Protein AF-U1P7E7-F1 (afdb_monomer_lite)

Secondary structure (DSSP, 8-state):
-EEEE-SS-EEEEHHHIIIIIITT--SEEETTEEEE-HHHHHHHHHTTSS-EEEE-STT--SEE-HHHHHHHH--HHHHHHHHHHHHTT--EEE-SS-TTEEEEPPTT--TTS---SEEEEEEETTS---HHHHHHHT-TTSEEEEEEE-

Foldseek 3Di:
DEWEDAQFWTDDFQVQCVLDCVPPQAADDDDGHGIHGLLRVLLCLVVVVHPFYAYPYDVDPGTHGNVRSCVRHADPQLNVVVNVCVVVVWAWDADPPDRQWIFTAPRVDHPPPVHGAAIEGGDEPPDDDDPVNVVVQPDPDYHRYYHYDD

Sequence (150 aa):
MELSFDGEAVHGGNAARERFYDSRGYGTPTDGGLLLAPVEAAHLLFRGDLEAVVDARPGGDGRLGFRAFLTAAVPEVAFLVYKDLRDRGFYLSSASEGANRFVVHPRGDGPWDDTVAYQVLAVSERAPVAAATLRGLAHEPATGVLAVAD

pLDDT: mean 92.09, std 6.91, range [63.12, 98.5]

Radius of gyration: 15.28 Å; chains: 1; bounding box: 40×26×43 Å

Structure (mmCIF, N/CA/C/O backbone):
data_AF-U1P7E7-F1
#
_entry.id   AF-U1P7E7-F1
#
loop_
_atom_site.group_PDB
_atom_site.id
_atom_site.type_symbol
_atom_site.label_atom_id
_atom_site.label_alt_id
_atom_site.label_comp_id
_atom_site.label_asym_id
_atom_site.label_entity_id
_atom_site.label_seq_id
_atom_site.pdbx_PDB_ins_code
_atom_site.Cartn_x
_atom_site.Cartn_y
_atom_site.Cartn_z
_atom_site.occupancy
_atom_site.B_iso_or_equiv
_atom_site.auth_seq_id
_atom_site.auth_comp_id
_atom_site.auth_asym_id
_atom_site.auth_atom_id
_atom_site.pdbx_PDB_model_num
ATOM 1 N N . MET A 1 1 ? -5.299 -4.123 16.301 1.00 93.62 1 MET A N 1
ATOM 2 C CA . MET A 1 1 ? -4.930 -2.686 16.221 1.00 93.62 1 MET A CA 1
ATOM 3 C C . MET A 1 1 ? -5.693 -2.095 15.064 1.00 93.62 1 MET A C 1
ATOM 5 O O . MET A 1 1 ? -5.755 -2.728 14.013 1.00 93.62 1 MET A O 1
ATOM 9 N N . GLU A 1 2 ? -6.245 -0.910 15.281 1.00 94.94 2 GLU A N 1
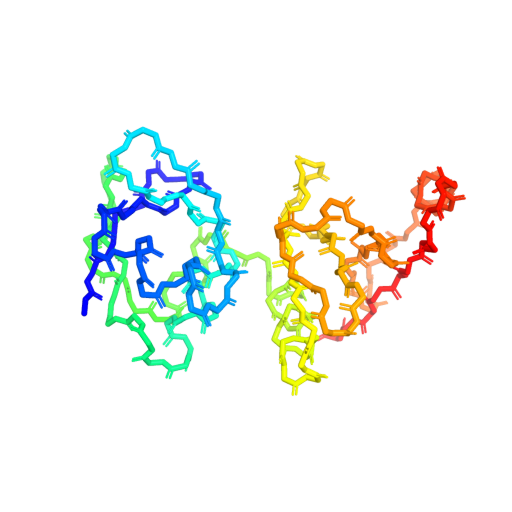ATOM 10 C CA . GLU A 1 2 ? -6.991 -0.146 14.289 1.00 94.94 2 GLU A CA 1
ATOM 11 C C . GLU A 1 2 ? -6.249 1.158 13.992 1.00 94.94 2 GLU A C 1
ATOM 13 O O . GLU A 1 2 ? -5.636 1.729 14.897 1.00 94.94 2 GLU A O 1
ATOM 18 N N . LEU A 1 3 ? -6.286 1.597 12.736 1.00 97.56 3 LEU A N 1
ATOM 19 C CA . LEU A 1 3 ? -5.667 2.838 12.255 1.00 97.56 3 LEU A CA 1
ATOM 20 C C . LEU A 1 3 ? -6.717 3.719 11.573 1.00 97.56 3 LEU A C 1
ATOM 22 O O . LEU A 1 3 ? -7.737 3.200 11.137 1.00 97.56 3 LEU A O 1
ATOM 26 N N . SER A 1 4 ? -6.481 5.024 11.455 1.00 97.12 4 SER A N 1
ATOM 27 C CA . SER A 1 4 ? -7.463 5.977 10.907 1.00 97.12 4 SER A CA 1
ATOM 28 C C . SER A 1 4 ? -7.179 6.305 9.442 1.00 97.12 4 SER A C 1
ATOM 30 O O . SER A 1 4 ? -6.032 6.554 9.108 1.00 97.12 4 SER A O 1
ATOM 32 N N . PHE A 1 5 ? -8.186 6.371 8.576 1.00 97.75 5 PHE A N 1
ATOM 33 C CA . PHE A 1 5 ? -8.055 6.748 7.164 1.00 97.75 5 PHE A CA 1
ATOM 34 C C . PHE A 1 5 ? -8.752 8.073 6.882 1.00 97.75 5 PHE A C 1
ATOM 36 O O . PHE A 1 5 ? -9.934 8.216 7.179 1.00 97.75 5 PHE A O 1
ATOM 43 N N . ASP A 1 6 ? -8.038 9.027 6.294 1.00 95.56 6 ASP A N 1
ATOM 44 C CA . ASP A 1 6 ? -8.569 10.359 5.966 1.00 95.56 6 ASP A CA 1
ATOM 45 C C . ASP A 1 6 ? -9.051 10.497 4.511 1.00 95.56 6 ASP A C 1
ATOM 47 O O . ASP A 1 6 ? -9.591 11.536 4.134 1.00 95.56 6 ASP A O 1
ATOM 51 N N . GLY A 1 7 ? -8.900 9.445 3.702 1.00 94.19 7 GLY A N 1
ATOM 52 C CA . GLY A 1 7 ? -9.190 9.454 2.268 1.00 94.19 7 GLY A CA 1
ATOM 53 C C . GLY A 1 7 ? -7.958 9.407 1.377 1.00 94.19 7 GLY A C 1
ATOM 54 O O . GLY A 1 7 ? -8.081 9.012 0.219 1.00 94.19 7 GLY A O 1
ATOM 55 N N . GLU A 1 8 ? -6.787 9.724 1.920 1.00 93.69 8 GLU A N 1
ATOM 56 C CA . GLU A 1 8 ? -5.517 9.730 1.198 1.00 93.69 8 GLU A CA 1
ATOM 57 C C . GLU A 1 8 ? -4.506 8.782 1.848 1.00 93.69 8 GLU A C 1
ATOM 59 O O . GLU A 1 8 ? -3.882 7.975 1.158 1.00 93.69 8 GLU A O 1
ATOM 64 N N . ALA A 1 9 ? -4.388 8.818 3.176 1.00 95.62 9 ALA A N 1
ATOM 65 C CA . ALA A 1 9 ? -3.422 8.046 3.943 1.00 95.62 9 ALA A CA 1
ATOM 66 C C . ALA A 1 9 ? -4.040 7.415 5.195 1.00 95.62 9 ALA A C 1
ATOM 68 O O . ALA A 1 9 ? -5.061 7.855 5.730 1.00 95.62 9 ALA A O 1
ATOM 69 N N . VAL A 1 10 ? -3.398 6.350 5.673 1.00 97.50 10 VAL A N 1
ATOM 70 C CA . VAL A 1 10 ? -3.760 5.678 6.920 1.00 97.50 10 VAL A CA 1
ATOM 71 C C . VAL A 1 10 ? -2.780 6.078 8.020 1.00 97.50 10 VAL A C 1
ATOM 73 O O . VAL A 1 10 ? -1.574 5.884 7.904 1.00 97.50 10 VAL A O 1
ATOM 76 N N . HIS A 1 11 ? -3.315 6.622 9.104 1.00 97.75 11 HIS A N 1
ATOM 77 C CA . HIS A 1 11 ? -2.594 7.219 10.218 1.00 97.75 11 HIS A CA 1
ATOM 78 C C . HIS A 1 11 ? -2.532 6.266 11.402 1.00 97.75 11 HIS A C 1
ATOM 80 O O . HIS A 1 11 ? -3.553 5.748 11.869 1.00 97.75 11 HIS A O 1
ATOM 86 N N . GLY A 1 12 ? -1.328 6.089 11.932 1.00 97.38 12 GLY A N 1
ATOM 87 C CA . GLY A 1 12 ? -1.075 5.399 13.187 1.00 97.38 12 GLY A CA 1
ATOM 88 C C . GLY A 1 12 ? -0.169 6.200 14.109 1.00 97.38 12 GLY A C 1
ATOM 89 O O . GLY A 1 12 ? 0.649 6.990 13.655 1.00 97.38 12 GLY A O 1
ATOM 90 N N . GLY A 1 13 ? -0.302 5.984 15.418 1.00 97.25 13 GLY A N 1
ATOM 91 C CA . GLY A 1 13 ? 0.599 6.578 16.412 1.00 97.25 13 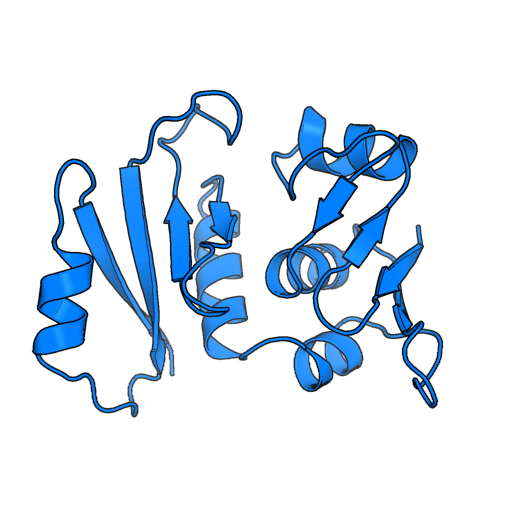GLY A CA 1
ATOM 92 C C . GLY A 1 13 ? 1.934 5.833 16.530 1.00 97.25 13 GLY A C 1
ATOM 93 O O . GLY A 1 13 ? 2.219 4.898 15.781 1.00 97.25 13 GLY A O 1
ATOM 94 N N . ASN A 1 14 ? 2.731 6.188 17.539 1.00 96.62 14 ASN A N 1
ATOM 95 C CA . ASN A 1 14 ? 4.052 5.587 17.791 1.00 96.62 14 ASN A CA 1
ATOM 96 C C . ASN A 1 14 ? 4.041 4.049 17.876 1.00 96.62 14 ASN A C 1
ATOM 98 O O . ASN A 1 14 ? 4.910 3.400 17.304 1.00 96.62 14 ASN A O 1
ATOM 102 N N . ALA A 1 15 ? 3.016 3.446 18.485 1.00 95.88 15 ALA A N 1
ATOM 103 C CA . ALA A 1 15 ? 2.904 1.985 18.537 1.00 95.88 15 ALA A CA 1
ATOM 104 C C . ALA A 1 15 ? 2.773 1.341 17.140 1.00 95.88 15 ALA A C 1
ATOM 106 O O . ALA A 1 15 ? 3.227 0.218 16.926 1.00 95.88 15 ALA A O 1
ATOM 107 N N . ALA A 1 16 ? 2.146 2.033 16.182 1.00 96.75 16 ALA A N 1
ATOM 108 C CA . ALA A 1 16 ? 2.065 1.574 14.798 1.00 96.75 16 ALA A CA 1
ATOM 109 C C . ALA A 1 16 ? 3.417 1.726 14.092 1.00 96.75 16 ALA A C 1
ATOM 111 O O . ALA A 1 16 ? 3.838 0.811 13.388 1.00 96.75 16 ALA A O 1
ATOM 112 N N . ARG A 1 17 ? 4.124 2.840 14.330 1.00 96.19 17 ARG A N 1
ATOM 113 C CA . ARG A 1 17 ? 5.486 3.068 13.828 1.00 96.19 17 ARG A CA 1
ATOM 114 C C . ARG A 1 17 ? 6.438 1.949 14.246 1.00 96.19 17 ARG A C 1
ATOM 116 O O . ARG A 1 17 ? 7.013 1.301 13.378 1.00 96.19 17 ARG A O 1
ATOM 123 N N . GLU A 1 18 ? 6.542 1.676 15.542 1.00 95.00 18 GLU A N 1
ATOM 124 C CA . GLU A 1 18 ? 7.433 0.637 16.083 1.00 95.00 18 GLU A CA 1
ATOM 125 C C . GLU A 1 18 ? 7.115 -0.744 15.488 1.00 95.00 18 GLU A C 1
ATOM 127 O O . GLU A 1 18 ? 7.992 -1.514 15.081 1.00 95.00 18 GLU A O 1
ATOM 132 N N . ARG A 1 19 ? 5.820 -1.055 15.386 1.00 95.88 19 ARG A N 1
ATOM 133 C CA . ARG A 1 19 ? 5.349 -2.357 14.913 1.00 95.88 19 ARG A CA 1
ATOM 134 C C . ARG A 1 19 ? 5.522 -2.559 13.408 1.00 95.88 19 ARG A C 1
ATOM 136 O O . ARG A 1 19 ? 5.791 -3.685 12.984 1.00 95.88 19 ARG A O 1
ATOM 143 N N . PHE A 1 20 ? 5.294 -1.528 12.599 1.00 95.94 20 PHE A N 1
ATOM 144 C CA . PHE A 1 20 ? 5.176 -1.674 11.146 1.00 95.94 20 PHE A CA 1
ATOM 145 C C . PHE A 1 20 ? 6.341 -1.060 10.382 1.00 95.94 20 PHE A C 1
ATOM 147 O O . PHE A 1 20 ? 6.810 -1.682 9.430 1.00 95.94 20 PHE A O 1
ATOM 154 N N . TYR A 1 21 ? 6.850 0.092 10.810 1.00 94.44 21 TYR A N 1
ATOM 155 C CA . TYR A 1 21 ? 8.022 0.689 10.187 1.00 94.44 21 TYR A CA 1
ATOM 156 C C . TYR A 1 21 ? 9.293 0.036 10.714 1.00 94.44 21 TYR A C 1
ATOM 158 O O . TYR A 1 21 ? 9.912 -0.722 9.978 1.00 94.44 21 TYR A O 1
ATOM 166 N N . ASP A 1 22 ? 9.628 0.212 11.995 1.00 91.75 22 ASP A N 1
ATOM 167 C CA . ASP A 1 22 ? 10.935 -0.197 12.540 1.00 91.75 22 ASP A CA 1
ATOM 168 C C . ASP A 1 22 ? 11.202 -1.704 12.374 1.00 91.75 22 ASP A C 1
ATOM 170 O O . ASP A 1 22 ? 12.327 -2.128 12.129 1.00 91.75 22 ASP A O 1
ATOM 174 N N . SER A 1 23 ? 10.151 -2.525 12.460 1.00 87.94 23 SER A N 1
ATOM 175 C CA . SER A 1 23 ? 10.272 -3.984 12.366 1.00 87.94 23 SER A CA 1
ATOM 176 C C . SER A 1 23 ? 10.128 -4.549 10.947 1.00 87.94 23 SER A C 1
ATOM 178 O O . SER A 1 23 ? 10.531 -5.687 10.705 1.00 87.94 23 SER A O 1
ATOM 180 N N . ARG A 1 24 ? 9.439 -3.848 10.034 1.00 90.94 24 ARG A N 1
ATOM 181 C CA . ARG A 1 24 ? 8.946 -4.441 8.767 1.00 90.94 24 ARG A CA 1
ATOM 182 C C . ARG A 1 24 ? 8.945 -3.491 7.561 1.00 90.94 24 ARG A C 1
ATOM 184 O O . ARG A 1 24 ? 8.517 -3.894 6.473 1.00 90.94 24 ARG A O 1
ATOM 191 N N . GLY A 1 25 ? 9.413 -2.260 7.733 1.00 92.81 25 GLY A N 1
ATOM 192 C CA . GLY A 1 25 ? 9.563 -1.266 6.678 1.00 92.81 25 GLY A CA 1
ATOM 193 C C . GLY A 1 25 ? 8.260 -0.922 5.958 1.00 92.81 25 GLY A C 1
ATOM 194 O O . GLY A 1 25 ? 8.249 -0.902 4.731 1.00 92.81 25 GLY A O 1
ATOM 195 N N . TYR A 1 26 ? 7.146 -0.763 6.676 1.00 95.12 26 TYR A N 1
ATOM 196 C CA . TYR A 1 26 ? 5.898 -0.215 6.129 1.00 95.12 26 TYR A CA 1
ATOM 197 C C . TYR A 1 26 ? 5.752 1.260 6.474 1.00 95.12 26 TYR A C 1
ATOM 199 O O . TYR A 1 26 ? 5.961 1.631 7.630 1.00 95.12 26 TYR A O 1
ATOM 207 N N . GLY A 1 27 ? 5.271 2.048 5.516 1.00 94.75 27 GLY A N 1
ATOM 208 C CA . GLY A 1 27 ? 4.901 3.438 5.721 1.00 94.75 27 GLY A CA 1
ATOM 209 C C . GLY A 1 27 ? 6.074 4.400 5.830 1.00 94.75 27 GLY A C 1
ATOM 210 O O . GLY A 1 27 ? 7.236 4.060 5.618 1.00 94.75 27 GLY A O 1
ATOM 211 N N . THR A 1 28 ? 5.739 5.633 6.183 1.00 94.00 28 THR A N 1
ATOM 212 C CA . THR A 1 28 ? 6.667 6.743 6.371 1.00 94.00 28 THR A CA 1
ATOM 213 C C . THR A 1 28 ? 6.489 7.310 7.779 1.00 94.00 28 THR A C 1
ATOM 215 O O . THR A 1 28 ? 5.374 7.704 8.142 1.00 94.00 28 THR A O 1
ATOM 218 N N . PRO A 1 29 ? 7.549 7.347 8.604 1.00 94.69 29 PRO A N 1
ATOM 219 C CA . PRO A 1 29 ? 7.480 7.940 9.929 1.00 94.69 29 PRO A CA 1
ATOM 220 C C . PRO A 1 29 ? 7.124 9.422 9.862 1.00 94.69 29 PRO A C 1
ATOM 222 O O . PRO A 1 29 ? 7.604 10.149 8.995 1.00 94.69 29 PRO A O 1
ATOM 225 N N . THR A 1 30 ? 6.337 9.878 10.828 1.00 94.75 30 THR A N 1
ATOM 226 C CA . THR A 1 30 ? 6.021 11.295 11.029 1.00 94.75 30 THR A CA 1
ATOM 227 C C . THR A 1 30 ? 6.326 11.720 12.458 1.00 94.75 30 THR A C 1
ATOM 229 O O . THR A 1 30 ? 6.603 10.883 13.329 1.00 94.75 30 THR A O 1
ATOM 232 N N . ASP A 1 31 ? 6.249 13.027 12.713 1.00 88.12 31 ASP A N 1
ATOM 233 C CA . ASP A 1 31 ? 6.261 13.571 14.068 1.00 88.12 31 ASP A CA 1
ATOM 234 C C . ASP A 1 31 ? 5.022 13.075 14.827 1.00 88.12 31 ASP A C 1
ATOM 236 O O . ASP A 1 31 ? 3.922 13.610 14.701 1.00 88.12 31 ASP A O 1
ATOM 240 N N . GLY A 1 32 ? 5.206 12.005 15.604 1.00 86.25 32 GLY A N 1
ATOM 241 C CA . GLY A 1 32 ? 4.172 11.404 16.450 1.00 86.25 32 GLY A CA 1
ATOM 242 C C . GLY A 1 32 ? 3.605 10.066 15.967 1.00 86.25 32 GLY A C 1
ATOM 243 O O . GLY A 1 32 ? 2.720 9.521 16.635 1.00 86.25 32 GLY A O 1
ATOM 244 N N . GLY A 1 33 ? 4.103 9.501 14.860 1.00 95.56 33 GLY A N 1
ATOM 245 C CA . GLY A 1 33 ? 3.661 8.174 14.446 1.00 95.56 33 GLY A CA 1
ATOM 246 C C . GLY A 1 33 ? 4.104 7.720 13.061 1.00 95.56 33 GLY A C 1
ATOM 247 O O . GLY A 1 33 ? 5.290 7.744 12.727 1.00 95.56 33 GLY A O 1
ATOM 248 N N . LEU A 1 34 ? 3.135 7.205 12.309 1.00 97.00 34 LEU A N 1
ATOM 249 C CA . LEU A 1 34 ? 3.315 6.526 11.036 1.00 97.00 34 LEU A CA 1
ATOM 250 C C . LEU A 1 34 ? 2.193 6.895 10.067 1.00 97.00 34 LEU A C 1
ATOM 252 O O . LEU A 1 34 ? 1.015 6.797 10.416 1.00 97.00 34 LEU A O 1
ATOM 256 N N . LEU A 1 35 ? 2.568 7.224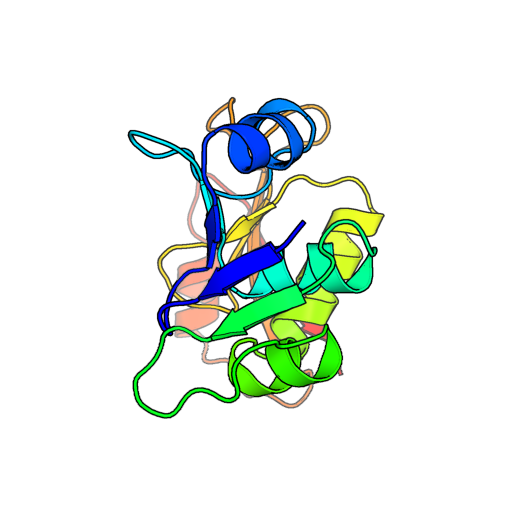 8.836 1.00 97.25 35 LEU A N 1
ATOM 257 C CA . LEU A 1 35 ? 1.660 7.260 7.696 1.00 97.25 35 LEU A CA 1
ATOM 258 C C . LEU A 1 35 ? 1.856 6.014 6.845 1.00 97.25 35 LEU A C 1
ATOM 260 O O . LEU A 1 35 ? 2.982 5.636 6.544 1.00 97.25 35 LEU A O 1
ATOM 264 N N . LEU A 1 36 ? 0.761 5.394 6.439 1.00 97.06 36 LEU A N 1
ATOM 265 C CA . LEU A 1 36 ? 0.735 4.282 5.501 1.00 97.06 36 LEU A CA 1
ATOM 266 C C . LEU A 1 36 ? -0.002 4.719 4.243 1.00 97.06 36 LEU A C 1
ATOM 268 O O . LEU A 1 36 ? -1.088 5.303 4.321 1.00 97.06 36 LEU A O 1
ATOM 272 N N . ALA A 1 37 ? 0.535 4.363 3.083 1.00 96.88 37 ALA A N 1
ATOM 273 C CA . ALA A 1 37 ? -0.239 4.430 1.859 1.00 96.88 37 ALA A CA 1
ATOM 274 C C . ALA A 1 37 ? -1.396 3.408 1.916 1.00 96.88 37 ALA A C 1
ATOM 276 O O . ALA A 1 37 ? -1.262 2.347 2.543 1.00 96.88 37 ALA A O 1
ATOM 277 N N . PRO A 1 38 ? -2.523 3.658 1.224 1.00 97.31 38 PRO A N 1
ATOM 278 C CA . PRO A 1 38 ? -3.666 2.746 1.231 1.00 97.31 38 PRO A CA 1
ATOM 279 C C . PRO A 1 38 ? -3.306 1.297 0.867 1.00 97.31 38 PRO A C 1
ATOM 281 O O . PRO A 1 38 ? -3.760 0.356 1.513 1.00 97.31 38 PRO A O 1
ATOM 284 N N . VAL A 1 39 ? -2.419 1.088 -0.108 1.00 97.81 39 VAL A N 1
ATOM 285 C CA . VAL A 1 39 ? -1.971 -0.260 -0.503 1.00 97.81 39 VAL A CA 1
ATOM 286 C C . VAL A 1 39 ? -1.249 -1.007 0.631 1.00 97.81 39 VAL A C 1
ATOM 288 O O . VAL A 1 39 ? -1.428 -2.214 0.797 1.00 97.81 39 VAL A O 1
ATOM 291 N N . GLU A 1 40 ? -0.487 -0.293 1.461 1.00 97.75 40 GLU A N 1
ATOM 292 C CA . GLU A 1 40 ? 0.261 -0.861 2.584 1.00 97.75 40 GLU A CA 1
ATOM 293 C C . GLU A 1 40 ? -0.685 -1.282 3.706 1.00 97.75 40 GLU A C 1
ATOM 295 O O . GLU A 1 40 ? -0.590 -2.395 4.227 1.00 97.75 40 GLU A O 1
ATOM 300 N N . ALA A 1 41 ? -1.650 -0.420 4.034 1.00 98.06 41 ALA A N 1
ATOM 301 C CA . ALA A 1 41 ? -2.684 -0.729 5.012 1.00 98.06 41 ALA A CA 1
ATOM 302 C C . ALA A 1 41 ? -3.567 -1.899 4.548 1.00 98.06 41 ALA A C 1
ATOM 304 O O . ALA A 1 41 ? -3.851 -2.799 5.340 1.00 98.06 41 ALA A O 1
ATOM 305 N N . ALA A 1 42 ? -3.930 -1.958 3.262 1.00 98.38 42 ALA A N 1
ATOM 306 C CA . ALA A 1 42 ? -4.645 -3.099 2.694 1.00 98.38 42 ALA A CA 1
ATOM 307 C C . ALA A 1 42 ? -3.838 -4.399 2.824 1.00 98.38 42 ALA A C 1
ATOM 309 O O . ALA A 1 42 ? -4.397 -5.436 3.180 1.00 98.38 42 ALA A O 1
ATOM 310 N N . HIS A 1 43 ? -2.521 -4.353 2.608 1.00 98.25 43 HIS A N 1
ATOM 311 C CA . HIS A 1 43 ? -1.649 -5.514 2.791 1.00 98.25 43 HIS A CA 1
ATOM 312 C C . HIS A 1 43 ? -1.556 -5.965 4.253 1.00 98.25 43 HIS A C 1
ATOM 314 O O . HIS A 1 43 ? -1.633 -7.161 4.541 1.00 98.25 43 HIS A O 1
ATOM 320 N N . LEU A 1 44 ? -1.462 -5.027 5.195 1.00 98.06 44 LEU A N 1
ATOM 321 C CA . LEU A 1 44 ? -1.473 -5.343 6.623 1.00 98.06 44 LEU A CA 1
ATOM 322 C C . LEU A 1 44 ? -2.826 -5.914 7.085 1.00 98.06 44 LEU A C 1
ATOM 324 O O . LEU A 1 44 ? -2.842 -6.841 7.895 1.00 98.06 44 LEU A O 1
ATOM 328 N N . LEU A 1 45 ? -3.950 -5.420 6.552 1.00 98.50 45 LEU A N 1
ATOM 329 C CA . LEU A 1 45 ? -5.279 -6.000 6.781 1.00 98.50 45 LEU A CA 1
ATOM 330 C C . LEU A 1 45 ? -5.373 -7.420 6.212 1.00 98.50 45 LEU A C 1
ATOM 332 O O . LEU A 1 45 ? -5.859 -8.323 6.887 1.00 98.50 45 LEU A O 1
ATOM 336 N N . PHE A 1 46 ? -4.881 -7.633 4.989 1.00 98.38 46 PHE A N 1
ATOM 337 C CA . PHE A 1 46 ? -4.865 -8.946 4.342 1.00 98.38 46 PHE A CA 1
ATOM 338 C C . PHE A 1 46 ? -4.084 -9.982 5.160 1.00 98.38 46 PHE A C 1
ATOM 340 O O . PHE A 1 46 ? -4.525 -11.119 5.310 1.00 98.38 46 PHE A O 1
ATOM 347 N N . ARG A 1 47 ? -2.946 -9.579 5.738 1.00 97.06 47 ARG A N 1
ATOM 348 C CA . ARG A 1 47 ? -2.122 -10.430 6.608 1.00 97.06 47 ARG A CA 1
ATOM 349 C C . ARG A 1 47 ? -2.705 -10.649 8.010 1.00 97.06 47 ARG A C 1
ATOM 351 O O . ARG A 1 47 ? -2.161 -11.456 8.759 1.00 97.06 47 ARG A O 1
ATOM 358 N N . GLY A 1 48 ? -3.757 -9.919 8.387 1.00 97.38 48 GLY A N 1
ATOM 359 C CA . GLY A 1 48 ? -4.289 -9.899 9.754 1.00 97.38 48 GLY A CA 1
ATOM 360 C C . GLY A 1 48 ? -3.383 -9.179 10.762 1.00 97.38 48 GLY A C 1
ATOM 361 O O . GLY A 1 48 ? -3.566 -9.308 11.971 1.00 97.38 48 GLY A O 1
ATOM 362 N N . ASP A 1 49 ? -2.394 -8.423 10.279 1.00 97.19 49 ASP A N 1
ATOM 363 C CA . ASP A 1 49 ? -1.511 -7.609 11.113 1.00 97.19 49 ASP A CA 1
ATOM 364 C C . ASP A 1 49 ? -2.222 -6.336 11.608 1.00 97.19 49 ASP A C 1
ATOM 366 O O . ASP A 1 49 ? -1.950 -5.869 12.722 1.00 97.19 49 ASP A O 1
ATOM 370 N N . LEU A 1 50 ? -3.145 -5.813 10.791 1.00 97.38 50 LEU A N 1
ATOM 371 C CA . LEU A 1 50 ? -4.155 -4.824 11.160 1.00 97.38 50 LEU A CA 1
ATOM 372 C C . LEU A 1 50 ? -5.521 -5.487 11.291 1.00 97.38 50 LEU A C 1
ATOM 374 O O . LEU A 1 50 ? -5.886 -6.364 10.514 1.00 97.38 50 LEU A O 1
ATOM 378 N N . GLU A 1 51 ? -6.286 -5.032 12.276 1.00 97.12 51 GLU A N 1
ATOM 379 C CA . GLU A 1 51 ? -7.611 -5.576 12.565 1.00 97.12 51 GLU A CA 1
ATOM 380 C C . GLU A 1 51 ? -8.699 -4.880 11.741 1.00 97.12 51 GLU A C 1
ATOM 382 O O . GLU A 1 51 ? -9.641 -5.518 11.274 1.00 97.12 51 GLU A O 1
ATOM 387 N N . ALA A 1 52 ? -8.560 -3.564 11.574 1.00 97.56 52 ALA A N 1
ATOM 388 C CA . ALA A 1 52 ? -9.398 -2.733 10.727 1.00 97.56 52 ALA A CA 1
ATOM 389 C C . ALA A 1 52 ? -8.749 -1.364 10.483 1.00 97.56 52 ALA A C 1
ATOM 391 O O . ALA A 1 52 ? -7.808 -0.966 11.174 1.00 97.56 52 ALA A O 1
ATOM 392 N N . VAL A 1 53 ? -9.297 -0.643 9.513 1.00 98.19 53 VAL A N 1
ATOM 393 C CA . VAL A 1 53 ? -9.044 0.778 9.281 1.00 98.19 53 VAL A CA 1
ATOM 394 C C . VAL A 1 53 ? -10.340 1.542 9.542 1.00 98.19 53 VAL A C 1
ATOM 396 O O . VAL A 1 53 ? -11.388 1.160 9.038 1.00 98.19 53 VAL A O 1
ATOM 399 N N . VAL A 1 54 ? -10.292 2.592 10.351 1.00 97.56 54 VAL A N 1
ATOM 400 C CA . VAL A 1 54 ? -11.432 3.453 10.672 1.00 97.56 54 VAL A CA 1
ATOM 401 C C . VAL A 1 54 ? -11.489 4.581 9.651 1.00 97.56 54 VAL A C 1
ATOM 403 O O . VAL A 1 54 ? -10.578 5.398 9.584 1.00 97.56 54 VAL A O 1
ATOM 406 N N . ASP A 1 55 ? -12.547 4.624 8.853 1.00 96.50 55 ASP A N 1
ATOM 407 C CA . ASP A 1 55 ? -12.805 5.685 7.888 1.00 96.50 55 ASP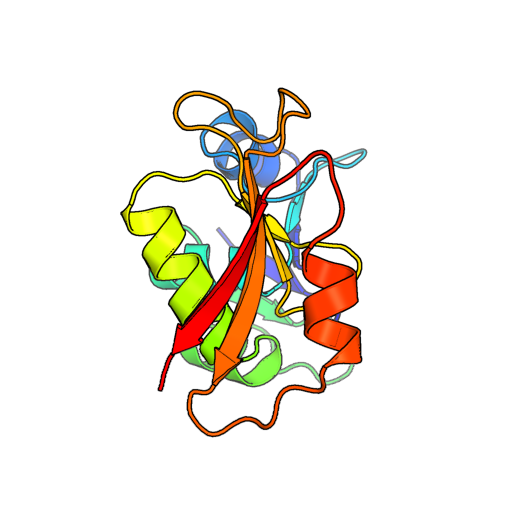 A CA 1
ATOM 408 C C . ASP A 1 55 ? -13.229 6.970 8.608 1.00 96.50 55 ASP A C 1
ATOM 410 O O . ASP A 1 55 ? -14.344 7.079 9.118 1.00 96.50 55 ASP A O 1
ATOM 414 N N . ALA A 1 56 ? -12.315 7.935 8.673 1.00 94.50 56 ALA A N 1
ATOM 415 C CA . ALA A 1 56 ? -12.518 9.232 9.308 1.00 94.50 56 ALA A CA 1
ATOM 416 C C . ALA A 1 56 ? -13.017 10.303 8.324 1.00 94.50 56 ALA A C 1
ATOM 418 O O . ALA A 1 56 ? -13.177 11.466 8.706 1.00 94.50 56 ALA A O 1
ATOM 419 N N . ARG A 1 57 ? -13.280 9.939 7.061 1.00 93.69 57 ARG A N 1
ATOM 420 C CA . ARG A 1 57 ? -13.888 10.856 6.095 1.00 93.69 57 ARG A CA 1
ATOM 421 C C . ARG A 1 57 ? -15.309 11.236 6.523 1.00 93.69 57 ARG A C 1
ATOM 423 O O . ARG A 1 57 ? -16.018 10.429 7.133 1.00 93.69 57 ARG A O 1
ATOM 430 N N . PRO A 1 58 ? -15.793 12.430 6.143 1.00 87.94 58 PRO A N 1
ATOM 431 C CA . PRO A 1 58 ? -17.201 12.774 6.298 1.00 87.94 58 PRO A CA 1
ATOM 432 C C . PRO A 1 58 ? -18.099 11.740 5.600 1.00 87.94 58 PRO A C 1
ATOM 434 O O . PRO A 1 58 ? -18.006 11.552 4.390 1.00 87.94 58 PRO A O 1
ATOM 437 N N . GLY A 1 59 ? -18.971 11.076 6.365 1.00 82.88 59 GLY A N 1
ATOM 438 C CA . GLY A 1 59 ? -19.863 10.033 5.844 1.00 82.88 59 GLY A CA 1
ATOM 439 C C . GLY A 1 59 ? -19.207 8.666 5.619 1.00 82.88 59 GLY A C 1
ATOM 440 O O . GLY A 1 59 ? -19.799 7.840 4.933 1.00 82.88 59 GLY A O 1
ATOM 441 N N . GLY A 1 60 ? -18.011 8.429 6.166 1.00 80.88 60 GLY A N 1
ATOM 442 C CA . GLY A 1 60 ? -17.337 7.134 6.093 1.00 80.88 60 GLY A CA 1
ATOM 443 C C . GLY A 1 60 ? -18.095 6.013 6.810 1.00 80.88 60 GLY A C 1
ATOM 444 O O . GLY A 1 60 ? -18.796 6.240 7.798 1.00 80.88 60 GLY A O 1
ATOM 445 N N . ASP A 1 61 ? -17.894 4.778 6.349 1.00 74.75 61 ASP A N 1
ATOM 446 C CA . ASP A 1 61 ? -18.580 3.575 6.852 1.00 74.75 61 ASP A CA 1
ATOM 447 C C . ASP A 1 61 ? -18.015 3.060 8.198 1.00 74.75 61 ASP A C 1
ATOM 449 O O . ASP A 1 61 ? -18.204 1.904 8.588 1.00 74.75 61 ASP A O 1
ATOM 453 N N . GLY A 1 62 ? -17.304 3.914 8.941 1.00 88.94 62 GLY A N 1
ATOM 454 C CA . GLY A 1 62 ? -16.666 3.562 10.203 1.00 88.94 62 GLY A CA 1
ATOM 455 C C . GLY A 1 62 ? -15.571 2.515 10.008 1.00 88.94 62 GLY A C 1
ATOM 456 O O . GLY A 1 62 ? -14.547 2.779 9.389 1.00 88.94 62 GLY A O 1
ATOM 457 N N . ARG A 1 63 ? -15.738 1.324 10.584 1.00 95.94 63 ARG A N 1
ATOM 458 C CA . ARG A 1 63 ? -14.686 0.301 10.645 1.00 95.94 63 ARG A CA 1
ATOM 459 C C . ARG A 1 63 ? -14.643 -0.551 9.367 1.00 95.94 63 ARG A C 1
ATOM 461 O O . ARG A 1 63 ? -15.536 -1.354 9.115 1.00 95.94 63 ARG A O 1
ATOM 468 N N . LEU A 1 64 ? -13.551 -0.456 8.613 1.00 97.56 64 LEU A N 1
ATOM 469 C CA . LEU A 1 64 ? -13.310 -1.170 7.359 1.00 97.56 64 LEU A CA 1
ATOM 470 C C . LEU A 1 64 ? -12.354 -2.358 7.552 1.00 97.56 64 LEU A C 1
ATOM 472 O O . LEU A 1 64 ? -11.208 -2.203 7.977 1.00 97.56 64 LEU A O 1
ATOM 476 N N . GLY A 1 65 ? -12.813 -3.559 7.195 1.00 97.56 65 GLY A N 1
ATOM 477 C CA . GLY A 1 65 ? -11.949 -4.734 7.017 1.00 97.56 65 GLY A CA 1
ATOM 478 C C . GLY A 1 65 ? -11.290 -4.765 5.632 1.00 97.56 65 GLY A C 1
ATOM 479 O O . GLY A 1 65 ? -11.594 -3.935 4.777 1.00 97.56 65 GLY A O 1
ATOM 480 N N . PHE A 1 66 ? -10.439 -5.767 5.373 1.00 98.12 66 PHE A N 1
ATOM 481 C CA . PHE A 1 66 ? -9.644 -5.873 4.136 1.00 98.12 66 PHE A CA 1
ATOM 482 C C . PHE A 1 66 ? -10.445 -5.625 2.845 1.00 98.12 66 PHE A C 1
ATOM 484 O O . PHE A 1 66 ? -10.105 -4.729 2.082 1.00 98.12 66 PHE A O 1
ATOM 491 N N . ARG A 1 67 ? -11.528 -6.380 2.606 1.00 97.44 67 ARG A N 1
ATOM 492 C CA . ARG A 1 67 ? -12.300 -6.287 1.349 1.00 97.44 67 ARG A CA 1
ATOM 493 C C . ARG A 1 67 ? -12.949 -4.915 1.147 1.00 97.44 67 ARG A C 1
ATOM 495 O O . ARG A 1 67 ? -12.947 -4.402 0.030 1.00 97.44 67 ARG A O 1
ATOM 502 N N . ALA A 1 68 ? -13.503 -4.341 2.215 1.00 96.88 68 ALA A N 1
ATOM 503 C CA . ALA A 1 68 ? -14.156 -3.036 2.162 1.00 96.88 68 ALA A CA 1
ATOM 504 C C . ALA A 1 68 ? -13.127 -1.927 1.911 1.00 96.88 68 ALA A C 1
ATOM 506 O O . ALA A 1 68 ? -13.315 -1.100 1.025 1.00 96.88 68 ALA A O 1
ATOM 507 N N . PHE A 1 69 ? -11.999 -1.971 2.624 1.00 97.81 69 PHE A N 1
ATOM 508 C CA . PHE A 1 69 ? -10.932 -0.991 2.471 1.00 97.81 69 PHE A CA 1
ATOM 509 C C . PHE A 1 69 ? -10.250 -1.066 1.097 1.00 97.81 69 PHE A C 1
ATOM 511 O O . PHE A 1 69 ? -10.053 -0.034 0.461 1.00 97.81 69 PHE A O 1
ATOM 518 N N . LEU A 1 70 ? -9.963 -2.277 0.601 1.00 97.38 70 LEU A N 1
ATOM 519 C CA . LEU A 1 70 ? -9.406 -2.488 -0.738 1.00 97.38 70 LEU A CA 1
ATOM 520 C C . LEU A 1 70 ? -10.294 -1.832 -1.804 1.00 97.38 70 LEU A C 1
ATOM 522 O O . LEU A 1 70 ? -9.812 -1.027 -2.590 1.00 97.38 70 LEU A O 1
ATOM 526 N N . THR A 1 71 ? -11.600 -2.110 -1.764 1.00 96.19 71 THR A N 1
ATOM 527 C CA . THR A 1 71 ? -12.577 -1.559 -2.719 1.00 96.19 71 THR A CA 1
ATOM 528 C C . THR A 1 71 ? -12.664 -0.032 -2.644 1.00 96.19 71 THR A C 1
ATOM 530 O O . THR A 1 71 ? -12.850 0.629 -3.661 1.00 96.19 71 THR A O 1
ATOM 533 N N . ALA A 1 72 ? -12.545 0.534 -1.442 1.00 94.31 72 ALA A N 1
ATOM 534 C CA . ALA A 1 72 ? -12.742 1.960 -1.213 1.00 94.31 72 ALA A CA 1
ATOM 535 C C . ALA A 1 72 ? -11.518 2.830 -1.544 1.00 94.31 72 ALA A C 1
ATOM 537 O O . ALA A 1 72 ? -11.697 4.019 -1.809 1.00 94.31 72 ALA A O 1
ATOM 538 N N . ALA A 1 73 ? -10.298 2.283 -1.472 1.00 95.25 73 ALA A N 1
ATOM 539 C CA . ALA A 1 73 ? -9.084 3.103 -1.416 1.00 95.25 73 ALA A CA 1
ATOM 540 C C . ALA A 1 73 ? -7.903 2.605 -2.265 1.00 95.25 73 ALA A C 1
ATOM 542 O O . ALA A 1 73 ? -6.903 3.315 -2.367 1.00 95.25 73 ALA A O 1
ATOM 543 N N . VAL A 1 74 ? -7.966 1.405 -2.855 1.00 96.44 74 VAL A N 1
ATOM 544 C CA . VAL A 1 74 ? -6.792 0.790 -3.492 1.00 96.44 74 VAL A CA 1
ATOM 545 C C . VAL A 1 74 ? -7.139 0.208 -4.862 1.00 96.44 74 VAL A C 1
ATOM 547 O O . VAL A 1 74 ? -8.037 -0.624 -4.969 1.00 96.44 74 VAL A O 1
ATOM 550 N N . PRO A 1 75 ? -6.394 0.560 -5.922 1.00 95.25 75 PRO A N 1
ATOM 551 C CA . PRO A 1 75 ? -6.489 -0.151 -7.189 1.00 95.25 75 PRO A CA 1
ATOM 552 C C . PRO A 1 75 ? -6.098 -1.626 -7.015 1.00 95.25 75 PRO A C 1
ATOM 554 O O . PRO A 1 75 ? -5.012 -1.937 -6.529 1.00 95.25 75 PRO A O 1
ATOM 557 N N . GLU A 1 76 ? -6.960 -2.551 -7.435 1.00 95.44 76 GLU A N 1
ATOM 558 C CA . GLU A 1 76 ? -6.768 -3.993 -7.209 1.00 95.44 76 GLU A CA 1
ATOM 559 C C . GLU A 1 76 ? -5.434 -4.513 -7.769 1.00 95.44 76 GLU A C 1
ATOM 561 O O . GLU A 1 76 ? -4.684 -5.196 -7.073 1.00 95.44 76 GLU A O 1
ATOM 566 N N . VAL A 1 77 ? -5.074 -4.092 -8.984 1.00 96.25 77 VAL A N 1
ATOM 567 C CA . VAL A 1 77 ? -3.790 -4.419 -9.627 1.00 96.25 77 VAL A CA 1
ATOM 568 C C . VAL A 1 77 ? -2.597 -3.965 -8.778 1.00 96.25 77 VAL A C 1
ATOM 570 O O . VAL A 1 77 ? -1.619 -4.700 -8.637 1.00 96.25 77 VAL A O 1
ATOM 573 N N . ALA A 1 78 ? -2.671 -2.771 -8.181 1.00 96.62 78 ALA A N 1
ATOM 574 C CA . ALA A 1 78 ? -1.617 -2.254 -7.313 1.00 96.62 78 ALA A CA 1
ATOM 575 C C . ALA A 1 78 ? -1.441 -3.148 -6.082 1.00 96.62 78 ALA A C 1
ATOM 577 O O . ALA A 1 78 ? -0.316 -3.484 -5.717 1.00 96.62 78 ALA A O 1
ATOM 578 N N . PHE A 1 79 ? -2.548 -3.595 -5.486 1.00 97.69 79 PHE A N 1
ATOM 579 C CA . PHE A 1 79 ? -2.516 -4.524 -4.363 1.00 97.69 79 PHE A CA 1
ATOM 580 C C . PHE A 1 79 ? -1.925 -5.889 -4.738 1.00 97.69 79 PHE A C 1
ATOM 582 O O . PHE A 1 79 ? -1.090 -6.405 -3.995 1.00 97.69 79 PHE A O 1
ATOM 589 N N . LEU A 1 80 ? -2.310 -6.465 -5.882 1.00 97.62 80 LEU A N 1
ATOM 590 C CA . LEU A 1 80 ? -1.785 -7.756 -6.344 1.00 97.62 80 LEU A CA 1
ATOM 591 C C . LEU A 1 80 ? -0.263 -7.716 -6.531 1.00 97.62 80 LEU A C 1
ATOM 593 O O . LEU A 1 80 ? 0.443 -8.590 -6.025 1.00 97.62 80 LEU A O 1
ATOM 597 N N . VAL A 1 81 ? 0.244 -6.671 -7.191 1.00 97.75 81 VAL A N 1
ATOM 598 C CA . VAL A 1 81 ? 1.686 -6.464 -7.391 1.00 97.75 81 VAL A CA 1
ATOM 599 C C . VAL A 1 81 ? 2.400 -6.221 -6.061 1.00 97.75 81 VAL A C 1
ATOM 601 O O . VAL A 1 81 ? 3.434 -6.835 -5.797 1.00 97.75 81 VAL A O 1
ATOM 604 N N . TYR A 1 82 ? 1.847 -5.365 -5.196 1.00 97.50 82 TYR A N 1
ATOM 605 C CA . TYR A 1 82 ? 2.431 -5.075 -3.886 1.00 97.50 82 TYR A CA 1
ATOM 606 C C . TYR A 1 82 ? 2.552 -6.344 -3.032 1.00 97.50 82 TYR A C 1
ATOM 608 O O . TYR A 1 82 ? 3.605 -6.606 -2.447 1.00 97.50 82 TYR A O 1
ATOM 616 N N . LYS A 1 83 ? 1.491 -7.160 -2.997 1.00 97.56 83 LYS A N 1
ATOM 617 C CA . LYS A 1 83 ? 1.464 -8.441 -2.288 1.00 97.56 83 LYS A CA 1
ATOM 618 C C . LYS A 1 83 ? 2.517 -9.406 -2.837 1.00 97.56 83 LYS A C 1
ATOM 620 O O . LYS A 1 83 ? 3.280 -9.951 -2.048 1.00 97.56 83 LYS A O 1
ATOM 625 N N . ASP A 1 84 ? 2.584 -9.616 -4.155 1.00 97.44 84 ASP A N 1
ATOM 626 C CA . ASP A 1 84 ? 3.566 -10.536 -4.756 1.00 97.44 84 ASP A CA 1
ATOM 627 C C . ASP A 1 84 ? 5.008 -10.128 -4.412 1.00 97.44 84 ASP A C 1
ATOM 629 O O . ASP A 1 84 ? 5.816 -10.964 -4.001 1.00 97.44 84 ASP A O 1
ATOM 633 N N . LEU A 1 85 ? 5.328 -8.833 -4.484 1.00 95.88 85 LEU A N 1
ATOM 634 C CA . LEU A 1 85 ? 6.669 -8.348 -4.159 1.00 95.88 85 LEU A CA 1
ATOM 635 C C . LEU A 1 85 ? 6.991 -8.479 -2.660 1.00 95.88 85 LEU A C 1
ATOM 637 O O . LEU A 1 85 ? 8.097 -8.908 -2.315 1.00 95.88 85 LEU A O 1
ATOM 641 N N . ARG A 1 86 ? 6.033 -8.198 -1.764 1.00 95.81 86 ARG A N 1
ATOM 642 C CA . ARG A 1 86 ? 6.194 -8.433 -0.317 1.00 95.81 86 ARG A CA 1
ATOM 643 C C . ARG A 1 86 ? 6.354 -9.919 0.014 1.00 95.81 86 ARG A C 1
ATOM 645 O O . ARG A 1 86 ? 7.205 -10.258 0.835 1.00 95.81 86 ARG A O 1
ATOM 652 N N . ASP A 1 87 ? 5.608 -10.807 -0.640 1.00 95.38 87 ASP A N 1
ATOM 653 C CA . ASP A 1 87 ? 5.720 -12.262 -0.458 1.00 95.38 87 ASP A CA 1
ATOM 654 C C . ASP A 1 87 ? 7.087 -12.796 -0.919 1.00 95.38 87 ASP A C 1
ATOM 656 O O . ASP A 1 87 ? 7.620 -13.747 -0.346 1.00 95.38 87 ASP A O 1
ATOM 660 N N . ARG A 1 88 ? 7.708 -12.145 -1.910 1.00 93.69 88 ARG A N 1
ATOM 661 C CA . ARG A 1 88 ? 9.083 -12.422 -2.367 1.00 93.69 88 ARG A CA 1
ATOM 662 C C . ARG A 1 88 ? 10.172 -11.807 -1.483 1.00 93.69 88 ARG A C 1
ATOM 664 O O . ARG A 1 88 ? 11.358 -11.921 -1.827 1.00 93.69 88 ARG A O 1
ATOM 671 N N . GLY A 1 89 ? 9.785 -11.160 -0.384 1.00 91.81 89 GLY A N 1
ATOM 672 C CA . GLY A 1 89 ? 10.679 -10.585 0.618 1.00 91.81 89 GLY A CA 1
ATOM 673 C C . GLY A 1 89 ? 11.271 -9.226 0.251 1.00 91.81 89 GLY A C 1
ATOM 674 O O . GLY A 1 89 ? 12.283 -8.848 0.834 1.00 91.81 89 GLY A O 1
ATOM 675 N N . PHE A 1 90 ? 10.697 -8.502 -0.715 1.00 93.00 90 PHE A N 1
ATOM 676 C CA . PHE A 1 90 ? 11.122 -7.130 -0.993 1.00 93.00 90 PHE A CA 1
ATOM 677 C C . PHE A 1 90 ? 10.500 -6.145 -0.002 1.00 93.00 90 PHE A C 1
ATOM 679 O O . PHE A 1 90 ? 9.341 -6.294 0.391 1.00 93.00 90 PHE A O 1
ATOM 686 N N . TYR A 1 91 ? 11.251 -5.103 0.352 1.00 92.69 91 TYR A N 1
ATOM 687 C CA .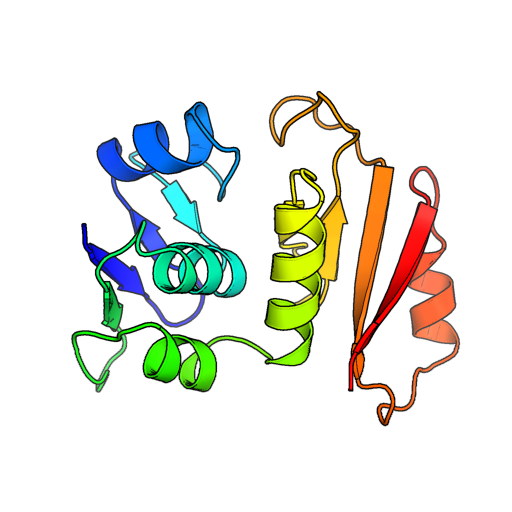 TYR A 1 91 ? 10.683 -3.898 0.948 1.00 92.69 91 TYR A CA 1
ATOM 688 C C . TYR A 1 91 ? 10.231 -2.958 -0.165 1.00 92.69 91 TYR A C 1
ATOM 690 O O . TYR A 1 91 ? 10.936 -2.776 -1.161 1.00 92.69 91 TYR A O 1
ATOM 698 N N . LEU A 1 92 ? 9.042 -2.380 0.007 1.00 92.00 92 LEU A N 1
ATOM 699 C CA . LEU A 1 92 ? 8.443 -1.471 -0.960 1.00 92.00 92 LEU A CA 1
ATOM 700 C C . LEU A 1 92 ? 7.801 -0.288 -0.262 1.00 92.00 92 LEU A C 1
ATOM 702 O O . LEU A 1 92 ? 7.097 -0.481 0.734 1.00 92.00 92 LEU A O 1
ATOM 706 N N . SER A 1 93 ? 7.954 0.871 -0.889 1.00 89.56 93 SER A N 1
ATOM 707 C CA . SER A 1 93 ? 7.289 2.118 -0.527 1.00 89.56 93 SER A CA 1
ATOM 708 C C . SER A 1 93 ? 6.394 2.573 -1.681 1.00 89.56 93 SER A C 1
ATOM 710 O O . SER A 1 93 ? 6.728 2.364 -2.853 1.00 89.56 93 SER A O 1
ATOM 712 N N . SER A 1 94 ? 5.251 3.193 -1.378 1.00 86.81 94 SER A N 1
ATOM 713 C CA . SER A 1 94 ? 4.451 3.862 -2.413 1.00 86.81 94 SER A CA 1
ATOM 714 C C . SER A 1 94 ? 5.244 5.024 -2.999 1.00 86.81 94 SER A C 1
ATOM 716 O O . SER A 1 94 ? 5.852 5.796 -2.260 1.00 86.81 94 SER A O 1
ATOM 718 N N . ALA A 1 95 ? 5.221 5.178 -4.320 1.00 81.88 95 ALA A N 1
ATOM 719 C CA . ALA A 1 95 ? 5.769 6.367 -4.953 1.00 81.88 95 ALA A CA 1
ATOM 720 C C . ALA A 1 95 ? 4.778 7.535 -4.826 1.00 81.88 95 ALA A C 1
ATOM 722 O O . ALA A 1 95 ? 3.562 7.335 -4.789 1.00 81.88 95 ALA A O 1
ATOM 723 N N . SER A 1 96 ? 5.298 8.762 -4.806 1.00 73.62 96 SER A N 1
ATOM 724 C CA . SER A 1 96 ? 4.482 9.984 -4.820 1.00 73.62 96 SER A CA 1
ATOM 725 C C . SER A 1 96 ? 3.690 10.145 -6.124 1.00 73.62 96 SER A C 1
ATOM 727 O O . SER A 1 96 ? 2.609 10.727 -6.131 1.00 73.62 96 SER A O 1
ATOM 729 N N . GLU A 1 97 ? 4.187 9.586 -7.230 1.00 74.81 97 GLU A N 1
ATOM 730 C CA . GLU A 1 97 ? 3.591 9.705 -8.567 1.00 74.81 97 GLU A CA 1
ATOM 731 C C . GLU A 1 97 ? 2.482 8.670 -8.857 1.00 74.81 97 GLU A C 1
ATOM 733 O O . GLU A 1 97 ? 2.392 8.115 -9.956 1.00 74.81 97 GLU A O 1
ATOM 738 N N . GLY A 1 98 ? 1.609 8.420 -7.879 1.00 81.12 98 GLY A N 1
ATOM 739 C CA . GLY A 1 98 ? 0.353 7.689 -8.062 1.00 81.12 98 GLY A CA 1
ATOM 740 C C . GLY A 1 98 ? 0.292 6.304 -7.412 1.00 81.12 98 GLY A C 1
ATOM 741 O O . GLY A 1 98 ? 1.288 5.602 -7.269 1.00 81.12 98 GLY A O 1
ATOM 742 N N . ALA A 1 99 ? -0.933 5.881 -7.082 1.00 86.00 99 ALA A N 1
ATOM 743 C CA . ALA A 1 99 ? -1.227 4.693 -6.269 1.00 86.00 99 ALA A CA 1
ATOM 744 C C . ALA A 1 99 ? -0.778 3.340 -6.864 1.00 86.00 99 ALA A C 1
ATOM 746 O O . ALA A 1 99 ? -0.763 2.336 -6.157 1.00 86.00 99 ALA A O 1
ATOM 747 N N . ASN A 1 100 ? -0.405 3.307 -8.147 1.00 92.56 100 ASN A N 1
ATOM 748 C CA . ASN A 1 100 ? 0.064 2.105 -8.846 1.00 92.56 100 ASN A CA 1
ATOM 749 C C . ASN A 1 100 ? 1.589 2.066 -9.003 1.00 92.56 100 ASN A C 1
ATOM 751 O O . ASN A 1 100 ? 2.102 1.231 -9.748 1.00 92.56 100 ASN A O 1
ATOM 755 N N . ARG A 1 101 ? 2.315 3.006 -8.392 1.00 94.19 101 ARG A N 1
ATOM 756 C CA . ARG A 1 101 ? 3.766 3.101 -8.512 1.00 94.19 101 ARG A CA 1
ATOM 757 C C . ARG A 1 101 ? 4.447 2.798 -7.192 1.00 94.19 101 ARG A C 1
ATOM 759 O O . ARG A 1 101 ? 4.037 3.296 -6.146 1.00 94.19 101 ARG A O 1
ATOM 766 N N . PHE A 1 102 ? 5.520 2.020 -7.263 1.00 94.31 102 PHE A N 1
ATOM 767 C CA . PHE A 1 102 ? 6.278 1.595 -6.095 1.00 94.31 102 PHE A CA 1
ATOM 768 C C . PHE A 1 102 ? 7.768 1.809 -6.289 1.00 94.31 102 PHE A C 1
ATOM 770 O O . PHE A 1 102 ? 8.310 1.640 -7.382 1.00 94.31 102 PHE A O 1
ATOM 777 N N . VAL A 1 103 ? 8.424 2.112 -5.181 1.00 92.88 103 VAL A N 1
ATOM 778 C CA . VAL A 1 103 ? 9.871 2.059 -5.042 1.00 92.88 103 VAL A CA 1
ATOM 779 C C . VAL A 1 103 ? 10.207 0.736 -4.371 1.00 92.88 103 VAL A C 1
ATOM 781 O O . VAL A 1 103 ? 9.665 0.433 -3.309 1.00 92.88 103 VAL A O 1
ATOM 784 N N . VAL A 1 104 ? 11.063 -0.065 -5.002 1.00 93.44 104 VAL A N 1
ATOM 785 C CA . VAL A 1 104 ? 11.524 -1.351 -4.467 1.00 93.44 104 VAL A CA 1
ATOM 786 C C . VAL A 1 104 ? 12.968 -1.218 -4.023 1.00 93.44 104 VAL A C 1
ATOM 788 O O . VAL A 1 104 ? 13.829 -0.817 -4.811 1.00 93.44 104 VAL A O 1
ATOM 791 N N . HIS A 1 105 ? 13.234 -1.610 -2.785 1.00 90.75 105 HIS A N 1
ATOM 792 C CA . HIS A 1 105 ? 14.570 -1.575 -2.199 1.00 90.75 105 HIS A CA 1
ATOM 793 C C . HIS A 1 105 ? 15.328 -2.890 -2.468 1.00 90.75 105 HIS A C 1
ATOM 795 O O . HIS A 1 105 ? 14.692 -3.939 -2.660 1.00 90.75 105 HIS A O 1
ATOM 801 N N . PRO A 1 106 ? 16.676 -2.868 -2.530 1.00 86.31 106 PRO A N 1
ATOM 802 C CA . PRO A 1 106 ? 17.478 -4.083 -2.633 1.00 86.31 106 PRO A CA 1
ATOM 803 C C . PRO A 1 106 ? 17.145 -5.088 -1.525 1.00 86.31 106 PRO A C 1
ATOM 805 O O . PRO A 1 106 ? 16.696 -4.742 -0.438 1.00 86.31 106 PRO A O 1
ATOM 808 N N . ARG A 1 107 ? 17.369 -6.377 -1.782 1.00 80.88 107 ARG A N 1
ATOM 809 C CA . ARG A 1 107 ? 17.156 -7.394 -0.745 1.00 80.88 107 ARG A CA 1
ATOM 810 C C . ARG A 1 107 ? 18.193 -7.243 0.362 1.00 80.88 107 ARG A C 1
ATOM 812 O O . ARG A 1 107 ? 19.383 -7.304 0.081 1.00 80.88 107 ARG A O 1
ATOM 819 N N . GLY A 1 108 ? 17.720 -7.158 1.601 1.00 78.12 108 GLY A N 1
ATOM 820 C CA . GLY A 1 108 ? 18.562 -6.901 2.772 1.00 78.12 108 GLY A CA 1
ATOM 821 C C . GLY A 1 108 ? 18.588 -5.427 3.173 1.00 78.12 108 GLY A C 1
ATOM 822 O O . GLY A 1 108 ? 18.816 -5.158 4.347 1.00 78.12 108 GLY A O 1
ATOM 823 N N . ASP A 1 109 ? 18.231 -4.534 2.247 1.00 77.94 109 ASP A N 1
ATOM 824 C CA . ASP A 1 109 ? 18.118 -3.097 2.475 1.00 77.94 109 ASP A CA 1
ATOM 825 C C . ASP A 1 109 ? 16.639 -2.735 2.630 1.00 77.94 109 ASP A C 1
ATOM 827 O O . ASP A 1 109 ? 15.766 -3.224 1.902 1.00 77.94 109 ASP A O 1
ATOM 831 N N . GLY A 1 110 ? 16.333 -1.908 3.621 1.00 75.19 110 GLY A N 1
ATOM 832 C CA . GLY A 1 110 ? 14.965 -1.474 3.884 1.00 75.19 110 GLY A CA 1
ATOM 833 C C . GLY A 1 110 ? 14.690 -0.067 3.363 1.00 75.19 110 GLY A C 1
ATOM 834 O O . GLY A 1 110 ? 15.550 0.556 2.742 1.00 75.19 110 GLY A O 1
ATOM 835 N N . PRO A 1 111 ? 13.517 0.498 3.687 1.00 79.12 111 PRO A N 1
ATOM 836 C CA . PRO A 1 111 ? 13.224 1.906 3.415 1.00 79.12 111 PRO A CA 1
ATOM 837 C C . PRO A 1 111 ? 14.139 2.891 4.176 1.00 79.12 111 PRO A C 1
ATOM 839 O O . PRO A 1 111 ? 13.961 4.096 4.054 1.00 79.12 111 PRO A O 1
ATOM 842 N N . TRP A 1 112 ? 15.102 2.399 4.965 1.00 83.75 112 TRP A N 1
ATOM 843 C CA . TRP A 1 112 ? 16.061 3.198 5.729 1.00 83.75 112 TRP A CA 1
ATOM 844 C C . TRP A 1 112 ? 17.322 3.574 4.945 1.00 83.75 112 TRP A C 1
ATOM 846 O O . TRP A 1 112 ? 17.992 4.530 5.323 1.00 83.75 112 TRP A O 1
ATOM 856 N N . ASP A 1 113 ? 17.655 2.829 3.889 1.00 77.44 113 ASP A N 1
ATOM 857 C CA . ASP A 1 113 ? 18.980 2.891 3.257 1.00 77.44 113 ASP A CA 1
ATOM 858 C C . ASP A 1 113 ? 19.000 3.713 1.954 1.00 77.44 113 ASP A C 1
ATOM 860 O O . ASP A 1 113 ? 19.957 3.624 1.184 1.00 77.44 113 ASP A O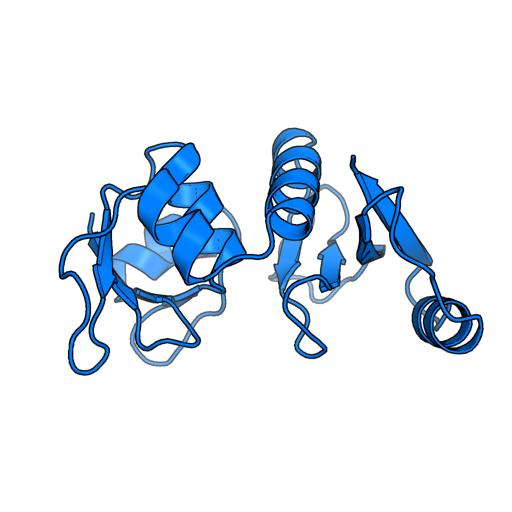 1
ATOM 864 N N . ASP A 1 114 ? 17.926 4.474 1.680 1.00 74.19 114 ASP A N 1
ATOM 865 C CA . ASP A 1 114 ? 17.681 5.361 0.519 1.00 74.19 114 ASP A CA 1
ATOM 866 C C . ASP A 1 114 ? 17.980 4.764 -0.876 1.00 74.19 114 ASP A C 1
ATOM 868 O O . ASP A 1 114 ? 17.886 5.435 -1.906 1.00 74.19 114 ASP A O 1
ATOM 872 N N . THR A 1 115 ? 18.302 3.474 -0.939 1.00 84.38 115 THR A N 1
ATOM 873 C CA . THR A 1 115 ? 18.738 2.791 -2.150 1.00 84.38 115 THR A CA 1
ATOM 874 C C . THR A 1 115 ? 17.531 2.193 -2.853 1.00 84.38 115 THR A C 1
ATOM 876 O O . THR A 1 115 ? 16.711 1.489 -2.255 1.00 84.38 115 THR A O 1
ATOM 879 N N . VAL A 1 116 ? 17.430 2.462 -4.153 1.00 88.75 116 VAL A N 1
ATOM 880 C CA . VAL A 1 116 ? 16.338 1.989 -5.005 1.00 88.75 116 VAL A CA 1
ATOM 881 C C . VAL A 1 116 ? 16.878 0.975 -6.002 1.00 88.75 116 VAL A C 1
ATOM 883 O O . VAL A 1 116 ? 17.717 1.303 -6.835 1.00 88.75 116 VAL A O 1
ATOM 886 N N . ALA A 1 117 ? 16.364 -0.252 -5.942 1.00 89.94 117 ALA A N 1
ATOM 887 C CA . ALA A 1 117 ? 16.653 -1.281 -6.935 1.00 89.94 117 ALA A CA 1
ATOM 888 C C . ALA A 1 117 ? 15.753 -1.123 -8.167 1.00 89.94 117 ALA A C 1
ATOM 890 O O . ALA A 1 117 ? 16.231 -1.176 -9.303 1.00 89.94 117 ALA A O 1
ATOM 891 N N . TYR A 1 118 ? 14.452 -0.903 -7.939 1.00 92.25 118 TYR A N 1
ATOM 892 C CA . TYR A 1 118 ? 13.466 -0.812 -9.013 1.00 92.25 118 TYR A CA 1
ATOM 893 C C . TYR A 1 118 ? 12.453 0.306 -8.791 1.00 92.25 118 TYR A C 1
ATOM 895 O O . TYR A 1 118 ? 11.975 0.519 -7.675 1.00 92.25 118 TYR A O 1
ATOM 903 N N . GLN A 1 119 ? 12.061 0.947 -9.890 1.00 93.06 119 GLN A N 1
ATOM 904 C CA . GLN A 1 119 ? 10.830 1.727 -9.967 1.00 93.06 119 GLN A CA 1
ATOM 905 C C . GLN A 1 119 ? 9.774 0.874 -10.662 1.00 93.06 119 GLN A C 1
ATOM 907 O O . GLN A 1 119 ? 9.933 0.518 -11.827 1.00 93.06 119 GLN A O 1
ATOM 912 N N . VAL A 1 120 ? 8.711 0.512 -9.951 1.00 94.88 120 VAL A N 1
ATOM 913 C CA . VAL A 1 120 ? 7.668 -0.387 -10.454 1.00 94.88 120 VAL A CA 1
ATOM 914 C C . VAL A 1 120 ? 6.417 0.405 -10.801 1.00 94.88 120 VAL A C 1
ATOM 916 O O . VAL A 1 120 ? 5.948 1.205 -9.996 1.00 94.88 120 VAL A O 1
ATOM 919 N N . LEU A 1 121 ? 5.837 0.133 -11.968 1.00 95.38 121 LEU A N 1
ATOM 920 C CA . LEU A 1 121 ? 4.490 0.555 -12.344 1.00 95.38 121 LEU A CA 1
ATOM 921 C C . LEU A 1 121 ? 3.599 -0.681 -12.497 1.00 95.38 121 LEU A C 1
ATOM 923 O O . LEU A 1 121 ? 3.835 -1.507 -13.378 1.00 95.38 121 LEU A O 1
ATOM 927 N N . ALA A 1 122 ? 2.570 -0.784 -11.661 1.00 96.38 122 ALA A N 1
ATOM 928 C CA . ALA A 1 122 ? 1.557 -1.826 -11.728 1.00 96.38 122 ALA A CA 1
ATOM 929 C C . ALA A 1 122 ? 0.502 -1.491 -12.798 1.00 96.38 122 ALA A C 1
ATOM 931 O O . ALA A 1 122 ? -0.081 -0.402 -12.791 1.00 96.38 122 ALA A O 1
ATOM 932 N N . VAL A 1 123 ? 0.247 -2.423 -13.716 1.00 96.19 123 VAL A N 1
ATOM 933 C CA . VAL A 1 123 ? -0.732 -2.271 -14.803 1.00 96.19 123 VAL A CA 1
ATOM 934 C C . VAL A 1 123 ? -1.576 -3.526 -14.975 1.00 96.19 123 VAL A C 1
ATOM 936 O O . VAL A 1 123 ? -1.094 -4.641 -14.782 1.00 96.19 123 VAL A O 1
ATOM 939 N N . SER A 1 124 ? -2.846 -3.339 -15.343 1.00 94.94 124 SER A N 1
ATOM 940 C CA . SER A 1 124 ? -3.667 -4.467 -15.783 1.00 94.94 124 SER A CA 1
ATOM 941 C C . SER A 1 124 ? -3.147 -4.973 -17.127 1.00 94.94 124 SER A C 1
ATOM 943 O O . SER A 1 124 ? -2.767 -4.164 -17.975 1.00 94.94 124 SER A O 1
ATOM 945 N N . GLU A 1 125 ? -3.213 -6.280 -17.364 1.00 93.44 125 GLU A N 1
ATOM 946 C CA . GLU A 1 125 ? -2.935 -6.891 -18.669 1.00 93.44 125 GLU A CA 1
ATOM 947 C C . GLU A 1 125 ? -3.750 -6.242 -19.797 1.00 93.44 125 GLU A C 1
ATOM 949 O O . GLU A 1 125 ? -3.267 -6.070 -20.916 1.00 93.44 125 GLU A O 1
ATOM 954 N N . ARG A 1 126 ? -4.979 -5.810 -19.493 1.00 92.31 126 ARG A N 1
ATOM 955 C CA . ARG A 1 126 ? -5.892 -5.198 -20.468 1.00 92.31 126 ARG A CA 1
ATOM 956 C C . ARG A 1 126 ? -5.707 -3.686 -20.618 1.00 92.31 126 ARG A C 1
ATOM 958 O O . ARG A 1 126 ? -6.374 -3.077 -21.456 1.00 92.31 126 ARG A O 1
ATOM 965 N N . ALA A 1 127 ? -4.860 -3.054 -19.805 1.00 92.75 127 ALA A N 1
ATOM 966 C CA . ALA A 1 127 ? -4.708 -1.605 -19.813 1.00 92.75 127 ALA A CA 1
ATOM 967 C C . ALA A 1 127 ? -3.784 -1.145 -20.956 1.00 92.75 127 ALA A C 1
ATOM 969 O O . ALA A 1 127 ? -2.661 -1.640 -21.081 1.00 92.75 127 ALA A O 1
ATOM 970 N N . PRO A 1 128 ? -4.189 -0.154 -21.771 1.00 93.38 128 PRO A N 1
ATOM 971 C CA . PRO A 1 128 ? -3.278 0.454 -22.729 1.00 93.38 128 PRO A CA 1
ATOM 972 C C . PRO A 1 128 ? -2.182 1.233 -21.991 1.00 93.38 128 PRO A C 1
ATOM 974 O O . PRO A 1 128 ? -2.460 1.996 -21.064 1.00 93.38 128 PRO A O 1
ATOM 977 N N . VAL A 1 129 ? -0.935 1.095 -22.443 1.00 92.75 129 VAL A N 1
ATOM 978 C CA . VAL A 1 129 ? 0.211 1.821 -21.878 1.00 92.75 129 VAL A CA 1
ATOM 979 C C . VAL A 1 129 ? 0.788 2.767 -22.923 1.00 92.75 129 VAL A C 1
ATOM 981 O O . VAL A 1 129 ? 1.251 2.348 -23.983 1.00 92.75 129 VAL A O 1
ATOM 984 N N . ALA A 1 130 ? 0.778 4.067 -22.625 1.00 93.25 130 ALA A N 1
ATOM 985 C CA . ALA A 1 130 ? 1.375 5.066 -23.501 1.00 93.25 130 ALA A CA 1
ATOM 986 C C . ALA A 1 130 ? 2.908 4.938 -23.514 1.00 93.25 130 ALA A C 1
ATOM 988 O O . ALA A 1 130 ? 3.545 4.804 -22.470 1.00 93.25 130 ALA A O 1
ATOM 989 N N . ALA A 1 131 ? 3.531 5.085 -24.688 1.00 91.75 131 ALA A N 1
ATOM 990 C CA . ALA A 1 131 ? 4.991 5.025 -24.821 1.00 91.75 131 ALA A CA 1
ATOM 991 C C . ALA A 1 131 ? 5.723 6.081 -23.965 1.00 91.75 131 ALA A C 1
ATOM 993 O O . ALA A 1 131 ? 6.842 5.853 -23.510 1.00 91.75 131 ALA A O 1
ATOM 994 N N . ALA A 1 132 ? 5.093 7.235 -23.715 1.00 91.12 132 ALA A N 1
ATOM 995 C CA . ALA A 1 132 ? 5.622 8.251 -22.805 1.00 91.12 132 ALA A CA 1
ATOM 996 C C . ALA A 1 132 ? 5.735 7.743 -21.357 1.00 91.12 132 ALA A C 1
ATOM 998 O O . ALA A 1 132 ? 6.725 8.038 -20.695 1.00 91.12 132 ALA A O 1
ATOM 999 N N . THR A 1 133 ? 4.782 6.930 -20.896 1.00 89.12 133 THR A N 1
ATOM 1000 C CA . THR A 1 133 ? 4.814 6.315 -19.563 1.00 89.12 133 THR A CA 1
ATOM 1001 C C . THR A 1 133 ? 5.998 5.364 -19.424 1.00 89.12 133 THR A C 1
ATOM 1003 O O . THR A 1 133 ? 6.720 5.434 -18.435 1.00 89.12 133 THR A O 1
ATOM 1006 N N . LEU A 1 134 ? 6.252 4.533 -20.442 1.00 88.44 134 LEU A N 1
ATOM 1007 C CA . LEU A 1 134 ? 7.409 3.629 -20.458 1.00 88.44 134 LEU A CA 1
ATOM 1008 C C . LEU A 1 134 ? 8.734 4.398 -20.438 1.00 88.44 134 LEU A C 1
ATOM 1010 O O . LEU A 1 134 ? 9.655 4.021 -19.722 1.00 88.44 134 LEU A O 1
ATOM 1014 N N . ARG A 1 135 ? 8.817 5.507 -21.184 1.00 88.31 135 ARG A N 1
ATOM 1015 C CA . ARG A 1 135 ? 9.998 6.381 -21.162 1.00 88.31 135 ARG A CA 1
ATOM 1016 C C . ARG A 1 135 ? 10.235 7.016 -19.796 1.00 88.31 135 ARG A C 1
ATOM 1018 O O . ARG A 1 135 ? 11.382 7.089 -19.380 1.00 88.31 135 ARG A O 1
ATOM 1025 N N . GLY A 1 136 ? 9.177 7.452 -19.110 1.00 85.62 136 GLY A N 1
ATOM 1026 C CA . GLY A 1 136 ? 9.292 7.999 -17.755 1.00 85.62 136 GLY A CA 1
ATOM 1027 C C . GLY A 1 136 ? 9.776 6.964 -16.737 1.00 85.62 136 GLY A C 1
ATOM 1028 O O . GLY A 1 136 ? 10.536 7.302 -15.841 1.00 85.62 136 GLY A O 1
ATOM 1029 N N . LEU A 1 137 ? 9.386 5.699 -16.911 1.00 86.50 137 LEU A N 1
ATOM 1030 C CA . LEU A 1 137 ? 9.786 4.602 -16.030 1.00 86.50 137 LEU A CA 1
ATOM 1031 C C . LEU A 1 137 ? 11.259 4.195 -16.198 1.00 86.50 137 LEU A C 1
ATOM 1033 O O . LEU A 1 137 ? 11.881 3.735 -15.250 1.00 86.50 137 LEU A O 1
ATOM 1037 N N . ALA A 1 138 ? 11.825 4.366 -17.393 1.00 81.25 138 ALA A N 1
ATOM 1038 C CA . ALA A 1 138 ? 13.195 3.972 -17.724 1.00 81.25 138 ALA A CA 1
ATOM 1039 C C . ALA A 1 138 ? 14.273 4.976 -17.251 1.00 81.25 138 ALA A C 1
ATOM 1041 O O . ALA A 1 138 ? 15.337 5.059 -17.863 1.00 81.25 138 ALA A O 1
ATOM 1042 N N . HIS A 1 139 ? 14.000 5.782 -16.219 1.00 70.38 139 HIS A N 1
ATOM 1043 C CA . HIS A 1 139 ? 14.931 6.812 -15.758 1.00 70.38 139 HIS A CA 1
ATOM 1044 C C . HIS A 1 139 ? 15.955 6.262 -14.752 1.00 70.38 139 HIS A C 1
ATOM 1046 O O . HIS A 1 139 ? 15.590 5.744 -13.697 1.00 70.38 139 HIS A O 1
ATOM 1052 N N . GLU A 1 140 ? 17.240 6.428 -15.075 1.00 63.12 140 GLU A N 1
ATOM 1053 C CA . GLU A 1 140 ? 18.379 6.152 -14.187 1.00 63.12 140 GLU A CA 1
ATOM 1054 C C . GLU A 1 140 ? 18.277 6.958 -12.874 1.00 63.12 140 GLU A C 1
ATOM 1056 O O . GLU A 1 140 ? 17.738 8.069 -12.881 1.00 63.12 140 GLU A O 1
ATOM 1061 N N . PRO A 1 141 ? 18.796 6.452 -11.738 1.00 70.25 141 PRO A N 1
ATOM 1062 C CA . PRO A 1 141 ? 19.721 5.316 -11.608 1.00 70.25 141 PRO A CA 1
ATOM 1063 C C . PRO A 1 141 ? 19.063 3.948 -11.344 1.00 70.25 141 PRO A C 1
ATOM 1065 O O . PRO A 1 141 ? 19.764 2.962 -11.130 1.00 70.25 141 PRO A O 1
ATOM 1068 N N . ALA A 1 142 ? 17.730 3.874 -11.288 1.00 80.19 142 ALA A N 1
ATOM 1069 C CA . ALA A 1 142 ? 17.014 2.648 -10.933 1.00 80.19 142 ALA A CA 1
ATOM 1070 C C . ALA A 1 142 ? 16.409 1.961 -12.161 1.00 80.19 142 ALA A C 1
ATOM 1072 O O . ALA A 1 142 ? 15.954 2.610 -13.101 1.00 80.19 142 ALA A O 1
ATOM 1073 N N . THR A 1 143 ? 16.336 0.628 -12.136 1.00 90.19 143 THR A N 1
ATOM 1074 C CA . THR A 1 143 ? 15.717 -0.124 -13.234 1.00 90.19 143 THR A CA 1
ATOM 1075 C C . THR A 1 143 ? 14.196 0.044 -13.201 1.00 90.19 143 THR A C 1
ATOM 1077 O O . THR A 1 143 ? 13.535 -0.308 -12.223 1.00 90.19 143 THR A O 1
ATOM 1080 N N . GLY A 1 144 ? 13.627 0.553 -14.292 1.00 92.56 144 GLY A N 1
ATOM 1081 C CA . GLY A 1 144 ? 12.182 0.632 -14.489 1.00 92.56 144 GLY A CA 1
ATOM 1082 C C . GLY A 1 144 ? 11.546 -0.734 -14.762 1.00 92.56 144 GLY A C 1
ATOM 1083 O O . GLY A 1 144 ? 12.013 -1.473 -15.627 1.00 92.56 144 GLY A O 1
ATOM 1084 N N . VAL A 1 145 ? 10.460 -1.067 -14.063 1.00 94.50 145 VAL A N 1
ATOM 1085 C CA . VAL A 1 145 ? 9.764 -2.360 -14.160 1.00 94.50 145 VAL A CA 1
ATOM 1086 C C . VAL A 1 145 ? 8.266 -2.157 -14.365 1.00 94.50 145 VAL A C 1
ATOM 1088 O O . VAL A 1 145 ? 7.580 -1.560 -13.538 1.00 94.50 145 VAL A O 1
ATOM 1091 N N . LEU A 1 146 ? 7.735 -2.701 -15.459 1.00 94.75 146 LEU A N 1
ATOM 1092 C CA . LEU A 1 146 ? 6.295 -2.786 -15.682 1.00 94.75 146 LEU A CA 1
ATOM 1093 C C . LEU A 1 146 ? 5.779 -4.110 -15.102 1.00 94.75 146 LEU A C 1
ATOM 1095 O O . LEU A 1 146 ? 6.073 -5.175 -15.643 1.00 94.75 146 LEU A O 1
ATOM 1099 N N . ALA A 1 147 ? 5.033 -4.048 -14.002 1.00 96.06 147 ALA A N 1
ATOM 1100 C CA . ALA A 1 147 ? 4.439 -5.218 -13.363 1.00 96.06 147 ALA A CA 1
ATOM 1101 C C . ALA A 1 147 ? 3.003 -5.403 -13.864 1.00 96.06 147 ALA A C 1
ATOM 1103 O O . ALA A 1 147 ? 2.135 -4.574 -13.592 1.00 96.06 147 ALA A O 1
ATOM 1104 N N . VAL A 1 148 ? 2.765 -6.477 -14.616 1.00 95.00 148 VAL A N 1
ATOM 1105 C CA . VAL A 1 148 ? 1.479 -6.754 -15.268 1.00 95.00 148 VAL A CA 1
ATOM 1106 C C . VAL A 1 148 ? 0.705 -7.806 -14.472 1.00 95.00 148 VAL A C 1
ATOM 1108 O O . VAL A 1 148 ? 1.260 -8.862 -14.172 1.00 95.00 148 VAL A O 1
ATOM 1111 N N . ALA A 1 149 ? -0.559 -7.529 -14.149 1.00 93.94 149 ALA A N 1
ATOM 1112 C CA . ALA A 1 149 ? -1.483 -8.477 -13.517 1.00 93.94 149 ALA A CA 1
ATOM 1113 C C . ALA A 1 149 ? -2.842 -8.486 -14.244 1.00 93.94 149 ALA A C 1
ATOM 1115 O O . ALA A 1 149 ? -3.236 -7.458 -14.793 1.00 93.94 149 ALA A O 1
ATOM 1116 N N . ASP A 1 150 ? -3.538 -9.625 -14.272 1.00 88.44 150 ASP A N 1
ATOM 1117 C CA . ASP A 1 150 ? -4.902 -9.747 -14.835 1.00 88.44 150 ASP A CA 1
ATOM 1118 C C . ASP A 1 150 ? -5.959 -9.245 -13.843 1.00 88.44 150 ASP A C 1
ATOM 1120 O O . ASP A 1 150 ? -5.855 -9.609 -12.646 1.00 88.44 150 ASP A O 1
#